Protein AF-A0A9X5U0F7-F1 (afdb_monomer)

Radius of gyration: 17.82 Å; Cα contacts (8 Å, |Δi|>4): 44; chains: 1; bounding box: 38×47×50 Å

Sequence (99 aa):
MTTHITCQDVLDALYELIDCEECDRRSGLIDAGSVPGPDARARALMIKHVATCAHCTDALDAERHVRALMRGCYETEQASDALRARVVASITSVSVSWR

Foldseek 3Di:
DPDQDDLVNCVVQLVLLVVCVVDVVSLVCCCVVVDPHDHPVSSVNSVVVCVPDPVSVVVNVVVVVVVVVVVVVCVVPDDDPVVVVVVVVPDDDDDDDDD

Mean predicted aligned error: 6.02 Å

pLDDT: mean 91.21, std 9.08, range [41.94, 98.31]

Structure (mmCIF, N/CA/C/O backbone):
data_AF-A0A9X5U0F7-F1
#
_entry.id   AF-A0A9X5U0F7-F1
#
loop_
_atom_site.group_PDB
_atom_site.id
_atom_site.type_symbol
_atom_site.label_atom_id
_atom_site.label_alt_id
_atom_site.label_comp_id
_atom_site.label_asym_id
_atom_site.label_entity_id
_atom_site.label_seq_id
_atom_site.pdbx_PDB_ins_code
_atom_site.Cartn_x
_atom_site.Cartn_y
_atom_site.Cartn_z
_atom_site.occupancy
_atom_site.B_iso_or_equiv
_atom_site.auth_seq_id
_atom_site.auth_comp_id
_atom_site.auth_asym_id
_atom_site.auth_atom_id
_atom_site.pdbx_PDB_model_num
ATOM 1 N N . MET A 1 1 ? 0.647 -2.476 28.681 1.00 41.94 1 MET A N 1
ATOM 2 C CA . MET A 1 1 ? -0.158 -1.295 28.302 1.00 41.94 1 MET A CA 1
ATOM 3 C C . MET A 1 1 ? -0.928 -1.643 27.043 1.00 41.94 1 MET A C 1
ATOM 5 O O . MET A 1 1 ? -0.302 -1.966 26.040 1.00 41.94 1 MET A O 1
ATOM 9 N N . THR A 1 2 ? -2.256 -1.670 27.108 1.00 51.50 2 THR A N 1
ATOM 10 C CA . THR A 1 2 ? -3.116 -1.912 25.944 1.00 51.50 2 THR A CA 1
ATOM 11 C C . THR A 1 2 ? -3.089 -0.650 25.089 1.00 51.50 2 THR A C 1
ATOM 13 O O . THR A 1 2 ? -3.704 0.350 25.442 1.00 51.50 2 THR A O 1
ATOM 16 N N . THR A 1 3 ? -2.287 -0.643 24.027 1.00 73.00 3 THR A N 1
ATOM 17 C CA . THR A 1 3 ? -2.264 0.470 23.072 1.00 73.00 3 THR A CA 1
ATOM 18 C C . THR A 1 3 ? -3.525 0.357 22.221 1.00 73.00 3 THR A C 1
ATOM 20 O O . THR A 1 3 ? -3.683 -0.624 21.496 1.00 73.00 3 THR A O 1
ATOM 23 N N . HIS A 1 4 ? -4.456 1.295 22.375 1.00 86.69 4 HIS A N 1
ATOM 24 C CA . HIS A 1 4 ? -5.680 1.336 21.581 1.00 86.69 4 HIS A CA 1
ATOM 25 C C . HIS A 1 4 ? -5.392 2.085 20.277 1.00 86.69 4 HIS A C 1
ATOM 27 O O . HIS A 1 4 ? -4.972 3.235 20.336 1.00 86.69 4 HIS A O 1
ATOM 33 N N . ILE A 1 5 ? -5.602 1.439 19.129 1.00 94.75 5 ILE A N 1
ATOM 34 C CA . ILE A 1 5 ? -5.460 2.072 17.810 1.00 94.75 5 ILE A CA 1
ATOM 35 C C . ILE A 1 5 ? -6.756 2.796 17.459 1.00 94.75 5 ILE A C 1
ATOM 37 O O . ILE A 1 5 ? -7.846 2.226 17.574 1.00 94.75 5 ILE A O 1
ATOM 41 N N . THR A 1 6 ? -6.634 4.050 17.050 1.00 96.31 6 THR A N 1
ATOM 42 C CA . THR A 1 6 ? -7.727 4.870 16.530 1.00 96.31 6 THR A CA 1
ATOM 43 C C . THR A 1 6 ? -7.749 4.842 15.002 1.00 96.31 6 THR A C 1
ATOM 45 O O . THR A 1 6 ? -6.765 4.473 14.363 1.00 96.31 6 THR A O 1
ATOM 48 N N . CYS A 1 7 ? -8.861 5.274 14.401 1.00 97.69 7 CYS A N 1
ATOM 49 C CA . CYS A 1 7 ? -8.915 5.462 12.951 1.00 97.69 7 CYS A CA 1
ATOM 50 C C . CYS A 1 7 ? -7.857 6.468 12.477 1.00 97.69 7 CYS A C 1
ATOM 52 O O . CYS A 1 7 ? -7.262 6.262 11.427 1.00 97.69 7 CYS A O 1
ATOM 54 N N . GLN A 1 8 ? -7.593 7.523 13.259 1.00 97.56 8 GLN A N 1
ATOM 55 C CA . GLN A 1 8 ? -6.601 8.535 12.900 1.00 97.56 8 GLN A CA 1
ATOM 56 C C . GLN A 1 8 ? -5.195 7.936 12.819 1.00 97.56 8 GLN A C 1
ATOM 58 O O . GLN A 1 8 ? -4.505 8.177 11.839 1.00 97.56 8 GLN A O 1
ATOM 63 N N . ASP A 1 9 ? -4.818 7.076 13.772 1.00 96.75 9 ASP A N 1
ATOM 64 C CA . ASP A 1 9 ? -3.515 6.397 13.741 1.00 96.75 9 ASP A CA 1
ATOM 65 C C . ASP A 1 9 ? -3.337 5.553 12.464 1.00 96.75 9 ASP A C 1
ATOM 67 O O . ASP A 1 9 ? -2.234 5.448 11.934 1.00 96.75 9 ASP A O 1
ATOM 71 N N . VAL A 1 10 ? -4.419 4.938 11.968 1.00 97.25 10 VAL A N 1
ATOM 72 C CA . VAL A 1 10 ? -4.403 4.172 10.711 1.00 97.25 10 VAL A CA 1
ATOM 73 C C . VAL A 1 10 ? -4.286 5.099 9.505 1.00 97.25 10 VAL A C 1
ATOM 75 O O . VAL A 1 10 ? -3.506 4.813 8.603 1.00 97.25 10 VAL A O 1
ATOM 78 N N . LEU A 1 11 ? -5.047 6.195 9.479 1.00 97.50 11 LEU A N 1
ATOM 79 C CA . LEU A 1 11 ? -5.017 7.160 8.377 1.00 97.50 11 LEU A CA 1
ATOM 80 C C . LEU A 1 11 ? -3.652 7.850 8.262 1.00 97.50 11 LEU A C 1
ATOM 82 O O . LEU A 1 11 ? -3.154 8.023 7.152 1.00 97.50 11 LEU A O 1
ATOM 86 N N . ASP A 1 12 ? -3.024 8.175 9.391 1.00 96.94 12 ASP A N 1
ATOM 87 C CA . ASP A 1 12 ? -1.698 8.797 9.439 1.00 96.94 12 ASP A CA 1
ATOM 88 C C . ASP A 1 12 ? -0.588 7.864 8.929 1.00 96.94 12 ASP A C 1
ATOM 90 O O . ASP A 1 12 ? 0.444 8.341 8.465 1.00 96.94 12 ASP A O 1
ATOM 94 N N . ALA A 1 13 ? -0.798 6.545 9.003 1.00 96.44 13 ALA A N 1
ATOM 95 C CA . ALA A 1 13 ? 0.161 5.518 8.589 1.00 96.44 13 ALA A CA 1
ATOM 96 C C . ALA A 1 13 ? -0.284 4.730 7.340 1.00 96.44 13 ALA A C 1
ATOM 98 O O . ALA A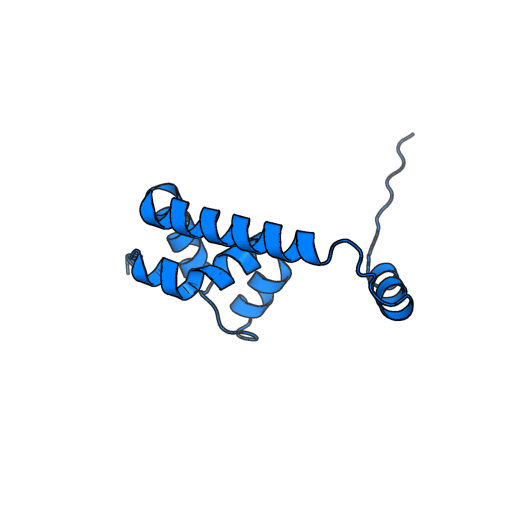 1 13 ? 0.261 3.660 7.052 1.00 96.44 13 ALA A O 1
ATOM 99 N N . LEU A 1 14 ? -1.304 5.211 6.619 1.00 96.69 14 LEU A N 1
ATOM 100 C CA . LEU A 1 14 ? -1.983 4.454 5.562 1.00 96.69 14 LEU A CA 1
ATOM 101 C C . LEU A 1 14 ? -1.018 3.993 4.463 1.00 96.69 14 LEU A C 1
ATOM 103 O O . LEU A 1 14 ? -1.063 2.844 4.021 1.00 96.69 14 LEU A O 1
ATOM 107 N N . TYR A 1 15 ? -0.124 4.884 4.040 1.00 95.62 15 TYR A N 1
ATOM 108 C CA . TYR A 1 15 ? 0.826 4.605 2.970 1.00 95.62 15 TYR A CA 1
ATOM 109 C C . TYR A 1 15 ? 1.887 3.600 3.401 1.00 95.62 15 TYR A C 1
ATOM 111 O O . TYR A 1 15 ? 2.195 2.683 2.647 1.00 95.62 15 TYR A O 1
ATOM 119 N N . GLU A 1 16 ? 2.408 3.724 4.618 1.00 95.69 16 GLU A N 1
ATOM 120 C CA . GLU A 1 16 ? 3.388 2.798 5.171 1.00 95.69 16 GLU A CA 1
ATOM 121 C C . GLU A 1 16 ? 2.793 1.404 5.362 1.00 95.69 16 GLU A C 1
ATOM 123 O O . GLU A 1 16 ? 3.493 0.417 5.137 1.00 95.69 16 GLU A O 1
ATOM 128 N N . LEU A 1 17 ? 1.514 1.304 5.743 1.00 95.50 17 LEU A N 1
ATOM 129 C CA . LEU A 1 17 ? 0.814 0.023 5.843 1.00 95.50 17 LEU A CA 1
ATOM 130 C C . LEU A 1 17 ? 0.749 -0.678 4.482 1.00 95.50 17 LEU A C 1
ATOM 132 O O . LEU A 1 17 ? 1.121 -1.847 4.394 1.00 95.50 17 LEU A O 1
ATOM 136 N N . ILE A 1 18 ? 0.370 0.038 3.421 1.00 95.62 18 ILE A N 1
ATOM 137 C CA . ILE A 1 18 ? 0.336 -0.526 2.063 1.00 95.62 18 ILE A CA 1
ATOM 138 C C . ILE A 1 18 ? 1.747 -0.852 1.567 1.00 95.62 18 ILE A C 1
ATOM 140 O O . ILE A 1 18 ? 1.966 -1.927 1.016 1.00 95.62 18 ILE A O 1
ATOM 144 N N . ASP A 1 19 ? 2.735 0.016 1.803 1.00 93.88 19 ASP A N 1
ATOM 145 C CA . ASP A 1 19 ? 4.122 -0.257 1.409 1.00 93.88 19 ASP A CA 1
ATOM 146 C C . ASP A 1 19 ? 4.672 -1.526 2.089 1.00 93.88 19 ASP A C 1
ATOM 148 O O . ASP A 1 19 ? 5.471 -2.254 1.497 1.00 93.88 19 ASP A O 1
ATOM 152 N N . CYS A 1 20 ? 4.269 -1.787 3.337 1.00 93.31 20 CYS A N 1
ATOM 153 C CA . CYS A 1 20 ? 4.650 -2.994 4.070 1.00 93.31 20 CYS A CA 1
ATOM 154 C C . CYS A 1 20 ? 3.980 -4.260 3.522 1.00 93.31 20 CYS A C 1
ATOM 156 O O . CYS A 1 20 ? 4.595 -5.320 3.599 1.00 93.31 20 CYS A O 1
ATOM 158 N N . GLU A 1 21 ? 2.760 -4.164 2.981 1.00 90.12 21 GLU A N 1
ATOM 159 C CA . GLU A 1 21 ? 2.070 -5.272 2.301 1.00 90.12 21 GLU A CA 1
ATOM 160 C C . GLU A 1 21 ? 2.660 -5.556 0.912 1.00 90.12 21 GLU A C 1
ATOM 162 O O . GLU A 1 21 ? 2.765 -6.711 0.505 1.00 90.12 21 GLU A O 1
ATOM 167 N N . GLU A 1 22 ? 3.053 -4.511 0.176 1.00 88.31 22 GLU A N 1
ATOM 168 C CA . GLU A 1 22 ? 3.598 -4.637 -1.181 1.00 88.31 22 GLU A CA 1
ATOM 169 C C . GLU A 1 22 ? 5.096 -5.014 -1.191 1.00 88.31 22 GLU A C 1
ATOM 171 O O . GLU A 1 22 ? 5.606 -5.500 -2.204 1.00 88.31 22 GLU A O 1
ATOM 176 N N . CYS A 1 23 ? 5.829 -4.794 -0.089 1.00 88.94 23 CYS A N 1
ATOM 177 C CA . CYS A 1 23 ? 7.271 -5.027 -0.015 1.00 88.94 23 CYS A CA 1
ATOM 178 C C . CYS A 1 23 ? 7.746 -5.431 1.392 1.00 88.94 23 CYS A C 1
ATOM 180 O O . CYS A 1 23 ? 7.997 -4.581 2.248 1.00 88.94 23 CYS A O 1
ATOM 182 N N . ASP A 1 24 ? 8.032 -6.723 1.595 1.00 83.88 24 ASP A N 1
ATOM 183 C CA . ASP A 1 24 ? 8.569 -7.257 2.863 1.00 83.88 24 ASP A CA 1
ATOM 184 C C . ASP A 1 24 ? 9.826 -6.514 3.351 1.00 83.88 24 ASP A C 1
ATOM 186 O O . ASP A 1 24 ? 10.042 -6.312 4.550 1.00 83.88 24 ASP A O 1
ATOM 190 N N . ARG A 1 25 ? 10.662 -6.042 2.414 1.00 88.19 25 ARG A N 1
ATOM 191 C CA . ARG A 1 25 ? 11.870 -5.274 2.741 1.00 88.19 25 ARG A CA 1
ATOM 192 C C . ARG A 1 25 ? 11.542 -3.938 3.410 1.00 88.19 25 ARG A C 1
ATOM 194 O O . ARG A 1 25 ? 12.341 -3.471 4.220 1.00 88.19 25 ARG A O 1
ATOM 201 N N . ARG A 1 26 ? 10.396 -3.322 3.099 1.00 91.62 26 ARG A N 1
ATOM 202 C CA . ARG A 1 26 ? 9.954 -2.067 3.724 1.00 91.62 26 ARG A CA 1
ATOM 203 C C . ARG A 1 26 ? 9.735 -2.254 5.220 1.00 91.62 26 ARG A C 1
ATOM 205 O O . ARG A 1 26 ? 10.287 -1.473 5.992 1.00 91.62 26 ARG A O 1
ATOM 212 N N . SER A 1 27 ? 9.031 -3.318 5.612 1.00 91.19 27 SER A N 1
ATOM 213 C CA . SER A 1 27 ? 8.816 -3.675 7.021 1.00 91.19 27 SER A CA 1
ATOM 214 C C . SER A 1 27 ? 10.146 -3.783 7.771 1.00 91.19 27 SER A C 1
ATOM 216 O O . SER A 1 27 ? 10.325 -3.153 8.810 1.00 91.19 27 SER A O 1
ATOM 218 N N . GLY A 1 28 ? 11.126 -4.487 7.189 1.00 91.56 28 GLY A N 1
ATOM 219 C CA . GLY A 1 28 ? 12.456 -4.630 7.787 1.00 91.56 28 GLY A CA 1
ATOM 220 C C . GLY A 1 28 ? 13.225 -3.310 7.933 1.00 91.56 28 GLY A C 1
ATOM 221 O O . GLY A 1 28 ? 13.919 -3.114 8.927 1.00 91.56 28 GLY A O 1
ATOM 222 N N . LEU A 1 29 ? 13.095 -2.383 6.978 1.00 93.06 29 LEU A N 1
ATOM 223 C CA . LEU A 1 29 ? 13.729 -1.061 7.066 1.00 93.06 29 LEU A CA 1
ATOM 224 C C . LEU A 1 29 ? 13.101 -0.188 8.160 1.00 93.06 29 LEU A C 1
ATOM 226 O O . LEU A 1 29 ? 13.831 0.540 8.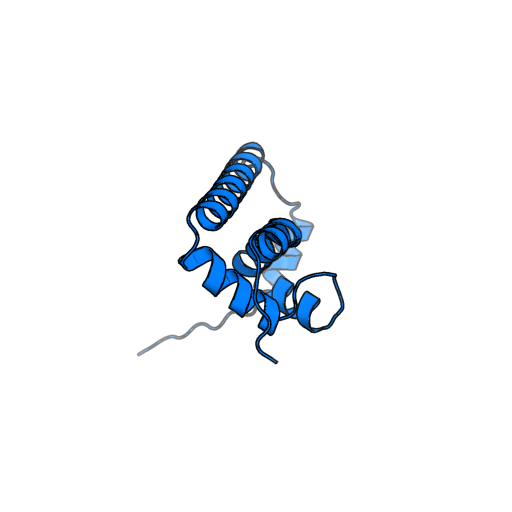834 1.00 93.06 29 LEU A O 1
ATOM 230 N N . ILE A 1 30 ? 11.779 -0.260 8.341 1.00 92.62 30 ILE A N 1
ATOM 231 C CA . ILE A 1 30 ? 11.070 0.453 9.414 1.00 92.62 30 ILE A CA 1
ATOM 232 C C . ILE A 1 30 ? 11.472 -0.120 10.773 1.00 92.62 30 ILE A C 1
ATOM 234 O O . ILE A 1 30 ? 11.851 0.626 11.672 1.00 92.62 30 ILE A O 1
ATOM 238 N N . ASP A 1 31 ? 11.463 -1.447 10.907 1.00 92.81 31 ASP A N 1
ATOM 239 C CA . ASP A 1 31 ? 11.790 -2.122 12.167 1.00 92.81 31 ASP A CA 1
ATOM 240 C C . ASP A 1 31 ? 13.259 -1.908 12.577 1.00 92.81 31 ASP A C 1
ATOM 242 O O . ASP A 1 31 ? 13.575 -1.859 13.765 1.00 92.81 31 ASP A O 1
ATOM 246 N N . ALA A 1 32 ? 14.155 -1.710 11.605 1.00 93.75 32 ALA A N 1
ATOM 247 C CA . ALA A 1 32 ? 15.543 -1.309 11.835 1.00 93.75 32 ALA A CA 1
ATOM 248 C C . ALA A 1 32 ? 15.726 0.204 12.091 1.00 93.75 32 ALA A C 1
ATOM 250 O O . ALA A 1 32 ? 16.861 0.661 12.233 1.00 93.75 32 ALA A O 1
ATOM 251 N N . GLY A 1 33 ? 14.652 1.002 12.088 1.00 92.69 33 GLY A N 1
ATOM 252 C CA . GLY A 1 33 ? 14.699 2.460 12.248 1.00 92.69 33 GLY A CA 1
ATOM 253 C C . GLY A 1 33 ? 15.372 3.203 11.089 1.00 92.69 33 GLY A C 1
ATOM 254 O O . GLY A 1 33 ? 15.746 4.364 11.230 1.00 92.69 33 GLY A O 1
ATOM 255 N N . SER A 1 34 ? 15.563 2.538 9.946 1.00 94.44 34 SER A N 1
ATOM 256 C CA . SER A 1 34 ? 16.236 3.110 8.772 1.00 94.44 34 SER A CA 1
ATOM 257 C C . SER A 1 34 ? 15.327 4.035 7.961 1.00 94.44 34 SER A C 1
ATOM 259 O O . SER A 1 34 ? 15.815 4.893 7.230 1.00 94.44 34 SER A O 1
ATOM 261 N N . VAL A 1 35 ? 14.010 3.855 8.069 1.00 93.00 35 VAL A N 1
ATOM 262 C CA . VAL A 1 35 ? 12.985 4.721 7.472 1.00 93.00 35 VAL A CA 1
ATOM 263 C C . VAL A 1 35 ? 11.845 4.915 8.481 1.00 93.00 35 VAL A C 1
ATOM 265 O O . VAL A 1 35 ? 11.635 4.032 9.314 1.00 93.00 35 VAL A O 1
ATOM 268 N N . PRO A 1 36 ? 11.118 6.047 8.445 1.00 92.19 36 PRO A N 1
ATOM 269 C CA . PRO A 1 36 ? 9.979 6.260 9.330 1.00 92.19 36 PRO A CA 1
ATOM 270 C C . PRO A 1 36 ? 8.838 5.287 9.013 1.00 92.19 36 PRO A C 1
ATOM 272 O O . PRO A 1 36 ? 8.653 4.883 7.864 1.00 92.19 36 PRO A O 1
ATOM 275 N N . GLY A 1 37 ? 8.068 4.940 10.040 1.00 92.69 37 GLY A N 1
ATOM 276 C CA . GLY A 1 37 ? 6.854 4.145 9.915 1.00 92.69 37 GLY A CA 1
ATOM 277 C C . GLY A 1 37 ? 6.435 3.508 11.241 1.00 92.69 37 GLY A C 1
ATOM 278 O O . GLY A 1 37 ? 7.198 3.537 12.212 1.00 92.69 37 GLY A O 1
ATOM 279 N N . PRO A 1 38 ? 5.222 2.937 11.303 1.00 94.56 38 PRO A N 1
ATOM 280 C CA . PRO A 1 38 ? 4.768 2.187 12.467 1.00 94.56 38 PRO A CA 1
ATOM 281 C C . PRO A 1 38 ? 5.646 0.951 12.686 1.00 94.56 38 PRO A C 1
ATOM 283 O O . PRO A 1 38 ? 5.891 0.186 11.751 1.00 94.56 38 PRO A O 1
ATOM 286 N N . ASP A 1 39 ? 6.083 0.723 13.926 1.00 93.50 39 ASP A N 1
ATOM 287 C CA . ASP A 1 39 ? 6.803 -0.498 14.299 1.00 93.50 39 ASP A CA 1
ATOM 288 C C . ASP A 1 39 ? 5.939 -1.761 14.103 1.00 93.50 39 ASP A C 1
ATOM 290 O O . ASP A 1 39 ? 4.716 -1.689 13.942 1.00 93.50 39 ASP A O 1
ATOM 294 N N . ALA A 1 40 ? 6.563 -2.941 14.128 1.00 92.88 40 ALA A N 1
ATOM 295 C CA . ALA A 1 40 ? 5.871 -4.213 13.908 1.00 92.88 40 ALA A CA 1
ATOM 296 C C . ALA A 1 40 ? 4.633 -4.422 14.798 1.00 92.88 40 ALA A C 1
ATOM 298 O O . ALA A 1 40 ? 3.624 -4.975 14.349 1.00 92.88 40 ALA A O 1
ATOM 299 N N . ARG A 1 41 ? 4.675 -3.966 16.057 1.00 93.81 41 ARG A N 1
ATOM 300 C CA . ARG A 1 41 ? 3.551 -4.113 16.989 1.00 93.81 41 ARG A CA 1
ATOM 301 C C . ARG A 1 41 ? 2.415 -3.165 16.617 1.00 93.81 41 ARG A C 1
ATOM 303 O O . ARG A 1 41 ? 1.259 -3.588 16.612 1.00 93.81 41 ARG A O 1
ATOM 310 N N . ALA A 1 42 ? 2.729 -1.909 16.313 1.00 94.44 42 ALA A N 1
ATOM 311 C CA . ALA A 1 42 ? 1.762 -0.919 15.861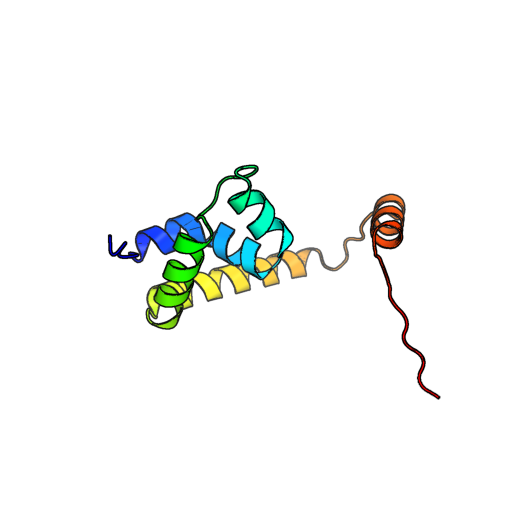 1.00 94.44 42 ALA A CA 1
ATOM 312 C C . ALA A 1 42 ? 1.096 -1.363 14.551 1.00 94.44 42 ALA A C 1
ATOM 314 O O . ALA A 1 42 ? -0.133 -1.394 14.493 1.00 94.44 42 ALA A O 1
ATOM 315 N N . ARG A 1 43 ? 1.875 -1.832 13.562 1.00 95.38 43 ARG A N 1
ATOM 316 C CA . ARG A 1 43 ? 1.345 -2.383 12.300 1.00 95.38 43 ARG A CA 1
ATOM 317 C C . ARG A 1 43 ? 0.355 -3.515 12.537 1.00 95.38 43 ARG A C 1
ATOM 319 O O . ARG A 1 43 ? -0.748 -3.483 12.003 1.00 95.38 43 ARG A O 1
ATOM 326 N N . ALA A 1 44 ? 0.701 -4.487 13.382 1.00 94.69 44 ALA A N 1
ATOM 327 C CA . ALA A 1 44 ? -0.188 -5.610 13.678 1.00 94.69 44 ALA A CA 1
ATOM 328 C C . ALA A 1 44 ? -1.519 -5.160 14.312 1.00 94.69 44 ALA A C 1
ATOM 330 O O . ALA A 1 44 ? -2.583 -5.687 13.980 1.00 94.69 44 ALA A O 1
ATOM 331 N N . LEU A 1 45 ? -1.480 -4.170 15.210 1.00 96.12 45 LEU A N 1
ATOM 332 C CA . LEU A 1 45 ? -2.690 -3.615 15.818 1.00 96.12 45 LEU A CA 1
ATOM 333 C C . LEU A 1 45 ? -3.522 -2.798 14.817 1.00 96.12 45 LEU A C 1
ATOM 335 O O . LEU A 1 45 ? -4.748 -2.888 14.846 1.00 96.12 45 LEU A O 1
ATOM 339 N N . MET A 1 46 ? -2.877 -2.047 13.923 1.00 96.75 46 MET A N 1
ATOM 340 C CA . MET A 1 46 ? -3.537 -1.297 12.850 1.00 96.75 46 MET A CA 1
ATOM 341 C C . MET A 1 46 ? -4.233 -2.229 11.856 1.00 96.75 46 MET A C 1
ATOM 343 O O . MET A 1 46 ? -5.409 -2.032 11.574 1.00 96.75 46 MET A O 1
ATOM 347 N N . ILE A 1 47 ? -3.572 -3.303 11.414 1.00 95.00 47 ILE A N 1
ATOM 348 C CA . ILE A 1 47 ? -4.176 -4.325 10.539 1.00 95.00 47 ILE A CA 1
ATOM 349 C C . ILE A 1 47 ? -5.406 -4.949 11.210 1.00 95.00 47 ILE A C 1
ATOM 351 O O . ILE A 1 47 ? -6.459 -5.101 10.590 1.00 95.00 47 ILE A O 1
ATOM 355 N N . LYS A 1 48 ? -5.307 -5.257 12.510 1.00 96.19 48 LYS A N 1
ATOM 356 C CA . LYS A 1 48 ? -6.448 -5.761 13.282 1.00 96.19 48 LYS A CA 1
ATOM 357 C C . LYS A 1 48 ? -7.599 -4.749 13.338 1.00 96.19 48 LYS A C 1
ATOM 359 O O . LYS A 1 48 ? -8.756 -5.154 13.262 1.00 96.19 48 LYS A O 1
ATOM 364 N N . HIS A 1 49 ? -7.295 -3.459 13.485 1.00 96.69 49 HIS A N 1
ATOM 365 C CA . HIS A 1 49 ? -8.300 -2.397 13.467 1.00 96.69 49 HIS A CA 1
ATOM 366 C C . HIS A 1 49 ? -8.997 -2.324 12.103 1.00 96.69 49 HIS A C 1
ATOM 368 O O . HIS A 1 49 ? -10.224 -2.421 12.056 1.00 96.69 49 HIS A O 1
ATOM 374 N N . VAL A 1 50 ? -8.226 -2.234 11.011 1.00 97.00 50 VAL A N 1
ATOM 375 C CA . VAL A 1 50 ? -8.732 -2.200 9.628 1.00 97.00 50 VAL A CA 1
ATOM 376 C C . VAL A 1 50 ? -9.721 -3.336 9.393 1.00 97.00 50 VAL A C 1
ATOM 378 O O . VAL A 1 50 ? -10.846 -3.068 8.995 1.00 97.00 50 VAL A O 1
ATOM 381 N N . ALA A 1 51 ? -9.369 -4.572 9.762 1.00 96.31 51 ALA A N 1
ATOM 382 C CA . ALA A 1 51 ? -10.208 -5.755 9.550 1.00 96.31 51 ALA A CA 1
ATOM 383 C C . ALA A 1 51 ? -11.603 -5.703 10.212 1.00 96.31 51 ALA A C 1
ATOM 385 O O . ALA A 1 51 ? -12.454 -6.540 9.921 1.00 96.31 51 ALA A O 1
ATOM 386 N N . THR A 1 52 ? -11.841 -4.760 11.129 1.00 96.50 52 THR A N 1
ATOM 387 C CA . THR A 1 52 ? -13.115 -4.614 11.855 1.00 96.50 52 THR A CA 1
ATOM 388 C C . THR A 1 52 ? -13.771 -3.244 11.675 1.00 96.50 52 THR A C 1
ATOM 390 O O . THR A 1 52 ? -14.907 -3.050 12.104 1.00 96.50 52 THR A O 1
ATOM 393 N N . CYS A 1 53 ? -13.084 -2.295 11.036 1.00 97.88 53 CYS A N 1
ATOM 394 C CA . CYS A 1 53 ? -13.539 -0.924 10.848 1.00 97.88 53 CYS A CA 1
ATOM 395 C C . CYS A 1 53 ? -13.793 -0.662 9.360 1.00 97.88 53 CYS A C 1
ATOM 397 O O . CYS A 1 53 ? -12.849 -0.567 8.575 1.00 97.88 53 CYS A O 1
ATOM 399 N N . ALA A 1 54 ? -15.067 -0.504 8.981 1.00 98.06 54 ALA A N 1
ATOM 400 C CA . ALA A 1 54 ? -15.461 -0.252 7.592 1.00 98.06 54 ALA A CA 1
ATOM 401 C C . ALA A 1 54 ? -14.782 1.002 7.019 1.00 98.06 54 ALA A C 1
ATOM 403 O O . ALA A 1 54 ? -14.204 0.948 5.945 1.00 98.06 54 ALA A O 1
ATO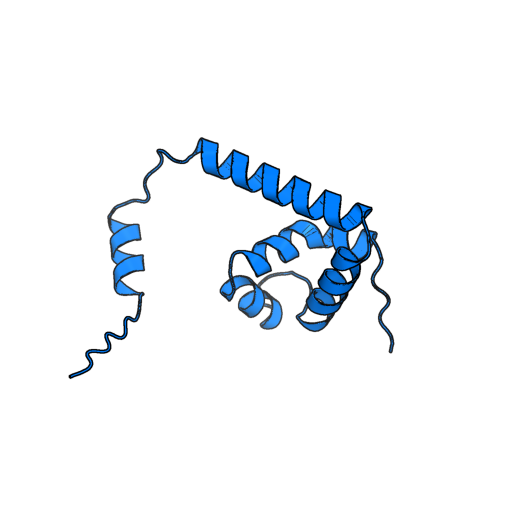M 404 N N . HIS A 1 55 ? -14.734 2.092 7.791 1.00 97.94 55 HIS A N 1
ATOM 405 C CA . HIS A 1 55 ? -14.089 3.335 7.363 1.00 97.94 55 HIS A CA 1
ATOM 406 C C . HIS A 1 55 ? -12.604 3.152 7.005 1.00 97.94 55 HIS A C 1
ATOM 408 O O . HIS A 1 55 ? -12.144 3.656 5.984 1.00 97.94 55 HIS A O 1
ATOM 414 N N . CYS A 1 56 ? -11.852 2.421 7.830 1.00 98.19 56 CYS A N 1
ATOM 415 C CA . CYS A 1 56 ? -10.435 2.173 7.575 1.00 98.19 56 CYS A CA 1
ATOM 416 C C . CYS A 1 56 ? -10.211 1.130 6.473 1.00 98.19 56 CYS A C 1
ATOM 418 O O . CYS A 1 56 ? -9.216 1.227 5.761 1.00 98.19 56 CYS A O 1
ATOM 420 N N . THR A 1 57 ? -11.122 0.164 6.316 1.00 98.12 57 THR A N 1
ATOM 421 C CA . THR A 1 57 ? -11.108 -0.769 5.176 1.00 98.12 57 THR A CA 1
ATOM 422 C C . THR A 1 57 ? -11.286 -0.002 3.868 1.00 98.12 57 THR A C 1
ATOM 424 O O . THR A 1 57 ? -10.440 -0.107 2.986 1.00 98.12 57 THR A O 1
ATOM 427 N N . ASP A 1 58 ? -12.311 0.850 3.792 1.00 98.31 58 ASP A N 1
ATOM 428 C CA . ASP A 1 58 ? -12.609 1.656 2.608 1.00 98.31 58 ASP A CA 1
ATOM 429 C C . ASP A 1 58 ? -11.443 2.588 2.248 1.00 98.31 58 ASP A C 1
ATOM 431 O O . ASP A 1 58 ? -11.095 2.722 1.077 1.00 98.31 58 ASP A O 1
ATOM 435 N N . ALA A 1 59 ? -10.803 3.213 3.244 1.00 98.12 59 ALA A N 1
ATOM 436 C CA . ALA A 1 59 ? -9.643 4.077 3.020 1.00 98.12 59 ALA A CA 1
ATOM 437 C C . ALA A 1 59 ? -8.442 3.307 2.442 1.00 98.12 59 ALA A C 1
ATOM 439 O O . ALA A 1 59 ? -7.793 3.780 1.507 1.00 98.12 59 ALA A O 1
ATOM 440 N N . LEU A 1 60 ? -8.160 2.114 2.976 1.00 97.06 60 LEU A N 1
ATOM 441 C CA . LEU A 1 60 ? -7.066 1.264 2.509 1.00 97.06 60 LEU A CA 1
ATOM 442 C C . LEU A 1 60 ? -7.321 0.761 1.083 1.00 97.06 60 LEU A C 1
ATOM 444 O O . LEU A 1 60 ? -6.426 0.801 0.241 1.00 97.06 60 LEU A O 1
ATOM 448 N N . ASP A 1 61 ? -8.551 0.343 0.791 1.00 97.25 61 ASP A N 1
ATOM 449 C CA . ASP A 1 61 ? -8.939 -0.133 -0.536 1.00 97.25 61 ASP A CA 1
ATOM 450 C C . ASP A 1 61 ? -8.955 0.991 -1.576 1.00 97.25 61 ASP A C 1
ATOM 452 O O . ASP A 1 61 ? -8.485 0.790 -2.699 1.00 97.25 61 ASP A O 1
ATOM 456 N N . ALA A 1 62 ? -9.415 2.189 -1.205 1.00 97.81 62 ALA A N 1
ATOM 457 C CA . ALA A 1 62 ? -9.352 3.362 -2.071 1.00 97.81 62 ALA A CA 1
ATOM 458 C C . ALA A 1 62 ? -7.904 3.692 -2.461 1.00 97.81 62 ALA A C 1
ATOM 460 O O . ALA A 1 62 ? -7.609 3.869 -3.644 1.00 97.81 62 ALA A O 1
ATOM 461 N N . GLU A 1 63 ? -6.985 3.710 -1.496 1.00 97.25 63 GLU A N 1
ATOM 462 C CA . GLU A 1 63 ? -5.575 3.990 -1.767 1.00 97.25 63 GLU A CA 1
ATOM 463 C C . GLU A 1 63 ? -4.924 2.893 -2.624 1.00 97.25 63 GLU A C 1
ATOM 465 O O . GLU A 1 63 ? -4.236 3.189 -3.605 1.00 97.25 63 GLU A O 1
ATOM 470 N N . ARG A 1 64 ? -5.196 1.613 -2.334 1.00 95.75 64 ARG A N 1
ATOM 471 C CA . ARG A 1 64 ?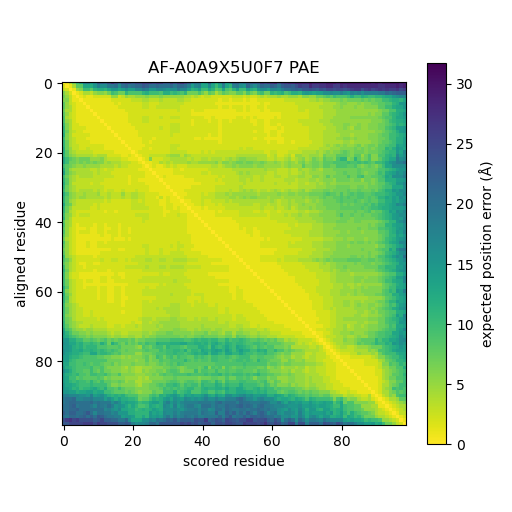 -4.751 0.493 -3.183 1.00 95.75 64 ARG A CA 1
ATOM 472 C C . ARG A 1 64 ? -5.241 0.651 -4.621 1.00 95.75 64 ARG A C 1
ATOM 474 O O . ARG A 1 64 ? -4.480 0.414 -5.562 1.00 95.75 64 ARG A O 1
ATOM 481 N N . HIS A 1 65 ? -6.493 1.066 -4.800 1.00 96.81 65 HIS A N 1
ATOM 482 C CA . HIS A 1 65 ? -7.074 1.282 -6.119 1.00 96.81 65 HIS A CA 1
ATOM 483 C C . HIS A 1 65 ? -6.385 2.430 -6.864 1.00 96.81 65 HIS A C 1
ATOM 485 O O . HIS A 1 65 ? -6.005 2.267 -8.024 1.00 96.81 65 HIS A O 1
ATOM 491 N N . VAL A 1 66 ? -6.147 3.562 -6.194 1.00 96.06 66 VAL A N 1
ATOM 492 C CA . VAL A 1 66 ? -5.415 4.699 -6.772 1.00 96.06 66 VAL A CA 1
ATOM 493 C C . VAL A 1 66 ? -4.001 4.287 -7.181 1.00 96.06 66 VAL A C 1
ATOM 495 O O . VAL A 1 66 ? -3.584 4.570 -8.303 1.00 96.06 66 VAL A O 1
ATOM 498 N N . ARG A 1 67 ? -3.274 3.554 -6.332 1.00 94.94 67 ARG A N 1
ATOM 499 C CA . ARG A 1 67 ? -1.933 3.044 -6.661 1.00 94.94 67 ARG A CA 1
ATOM 500 C C . ARG A 1 67 ? -1.945 2.102 -7.858 1.00 94.94 67 ARG A C 1
ATOM 502 O O . ARG A 1 67 ? -1.074 2.204 -8.720 1.00 94.94 67 ARG A O 1
ATOM 509 N N . ALA A 1 68 ? -2.925 1.203 -7.935 1.00 93.88 68 ALA A N 1
ATOM 510 C CA . ALA A 1 68 ? -3.083 0.309 -9.076 1.00 93.88 68 ALA A CA 1
ATOM 511 C C . ALA A 1 68 ? -3.335 1.090 -10.377 1.00 93.88 68 ALA A C 1
ATOM 513 O O . ALA A 1 68 ? -2.656 0.834 -11.370 1.00 93.88 68 ALA A O 1
ATOM 514 N N . LEU A 1 69 ? -4.228 2.085 -10.353 1.00 95.81 69 LEU A N 1
ATOM 515 C CA . LEU A 1 69 ? -4.480 2.971 -11.495 1.00 95.81 69 LEU A CA 1
ATOM 516 C C . LEU A 1 69 ? -3.218 3.730 -11.914 1.00 95.81 69 LEU A C 1
ATOM 518 O O . LEU A 1 69 ? -2.867 3.742 -13.091 1.00 95.81 69 LEU A O 1
ATOM 522 N N . MET A 1 70 ? -2.504 4.317 -10.949 1.00 93.81 70 MET A N 1
ATOM 523 C CA . MET A 1 70 ? -1.270 5.055 -11.213 1.00 93.81 70 MET A CA 1
ATOM 524 C C . MET A 1 70 ? -0.192 4.163 -11.827 1.00 93.81 7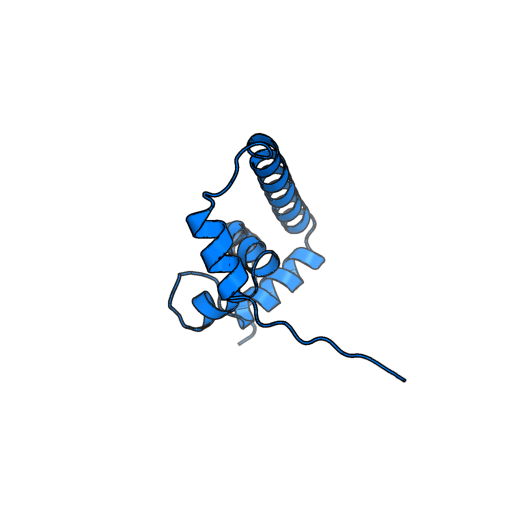0 MET A C 1
ATOM 526 O O . MET A 1 70 ? 0.465 4.589 -12.769 1.00 93.81 70 MET A O 1
ATOM 530 N N . ARG A 1 71 ? -0.030 2.919 -11.356 1.00 91.62 71 ARG A N 1
ATOM 531 C CA . ARG A 1 71 ? 0.880 1.944 -11.982 1.00 91.62 71 ARG A CA 1
ATOM 532 C C . ARG A 1 71 ? 0.465 1.621 -13.419 1.00 91.62 71 ARG A C 1
ATOM 534 O O . ARG A 1 71 ? 1.332 1.586 -14.288 1.00 91.62 71 ARG A O 1
ATOM 541 N N . GLY A 1 72 ? -0.838 1.469 -13.665 1.00 93.38 7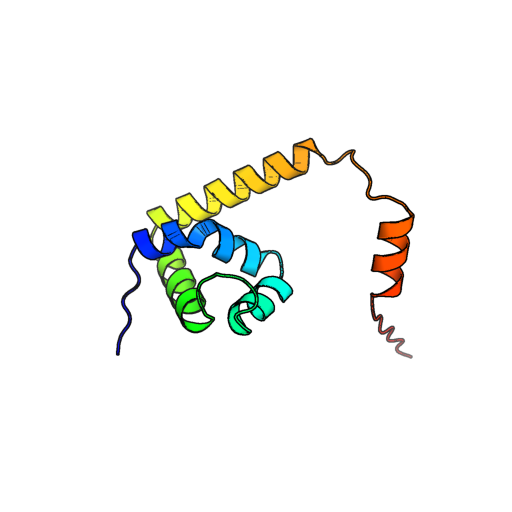2 GLY A N 1
ATOM 542 C CA . GLY A 1 72 ? -1.420 1.270 -14.996 1.00 93.38 72 GLY A CA 1
ATOM 543 C C . GLY A 1 72 ? -1.005 2.346 -16.005 1.00 93.38 72 GLY A C 1
ATOM 544 O O . GLY A 1 72 ? -0.640 2.044 -17.139 1.00 93.38 72 GLY A O 1
ATOM 545 N N . CYS A 1 73 ? -0.967 3.610 -15.572 1.00 93.38 73 CYS A N 1
ATOM 546 C CA . CYS A 1 73 ? -0.556 4.743 -16.409 1.00 93.38 73 CYS A CA 1
ATOM 547 C C . CYS A 1 73 ? 0.895 4.661 -16.922 1.00 93.38 73 CYS A C 1
ATOM 549 O O . CYS A 1 73 ? 1.230 5.362 -17.874 1.00 93.38 73 CYS A O 1
ATOM 551 N N . TYR A 1 74 ? 1.746 3.831 -16.310 1.00 90.44 74 TYR A N 1
ATOM 552 C CA . TYR A 1 74 ? 3.157 3.667 -16.672 1.00 90.44 74 TYR A CA 1
ATOM 553 C C . TYR A 1 74 ? 3.493 2.243 -17.140 1.00 90.44 74 TYR A C 1
ATOM 555 O O . TYR A 1 74 ? 4.665 1.889 -17.210 1.00 90.44 74 TYR A O 1
ATOM 563 N N . GLU A 1 75 ? 2.501 1.415 -17.487 1.00 87.06 75 GLU A N 1
ATOM 564 C CA . GLU A 1 75 ? 2.728 0.016 -17.898 1.00 87.06 75 GLU A CA 1
ATOM 565 C C . GLU A 1 75 ? 3.660 -0.136 -19.108 1.00 87.06 75 GLU A C 1
ATOM 567 O O . GLU A 1 75 ? 4.339 -1.154 -19.251 1.00 87.06 75 GLU A O 1
ATOM 572 N N . THR A 1 76 ? 3.710 0.869 -19.984 1.00 88.62 76 THR A N 1
ATOM 573 C CA . THR A 1 76 ? 4.571 0.860 -21.173 1.00 88.62 76 THR A CA 1
ATOM 574 C C . THR A 1 76 ? 6.011 1.278 -20.886 1.00 88.62 76 THR A C 1
ATOM 576 O O . THR A 1 76 ? 6.881 1.073 -21.735 1.00 88.62 76 THR A O 1
ATOM 579 N N . GLU A 1 77 ? 6.279 1.865 -19.718 1.00 88.44 77 GLU A N 1
ATOM 580 C CA . GLU A 1 77 ? 7.619 2.285 -19.323 1.00 88.44 77 GLU A CA 1
ATOM 581 C C . GLU A 1 77 ? 8.481 1.065 -18.997 1.00 88.44 77 GLU A C 1
ATOM 583 O O . GLU A 1 77 ? 8.092 0.168 -18.247 1.00 88.44 77 GLU A O 1
ATOM 588 N N . GLN A 1 78 ? 9.694 1.030 -19.545 1.00 86.06 78 GLN A N 1
ATOM 589 C CA . GLN A 1 78 ? 10.644 -0.040 -19.264 1.00 86.06 78 GLN A CA 1
ATOM 590 C C . GLN A 1 78 ? 11.804 0.479 -18.425 1.00 86.06 78 GLN A C 1
ATOM 592 O O . GLN A 1 78 ? 12.448 1.477 -18.746 1.00 86.06 78 GLN A O 1
ATOM 597 N N . ALA A 1 79 ? 12.118 -0.260 -17.360 1.00 87.62 79 ALA A N 1
ATOM 598 C CA . ALA A 1 79 ? 13.372 -0.088 -16.645 1.00 87.62 79 ALA A CA 1
ATOM 599 C C . ALA A 1 79 ? 14.556 -0.281 -17.604 1.00 87.62 79 ALA A C 1
ATOM 601 O O . ALA A 1 79 ? 14.526 -1.163 -18.464 1.00 87.62 79 ALA A O 1
ATOM 602 N N . SER A 1 80 ? 15.623 0.498 -17.416 1.00 93.75 80 SER A N 1
ATOM 603 C CA . SER A 1 80 ? 16.827 0.372 -18.239 1.00 93.75 80 SER A CA 1
ATOM 604 C C . SER A 1 80 ? 17.425 -1.036 -18.160 1.00 93.75 80 SER A C 1
ATOM 606 O O . SER A 1 80 ? 17.394 -1.683 -17.107 1.00 93.75 80 SER A O 1
ATOM 608 N N . ASP A 1 81 ? 18.039 -1.493 -19.252 1.00 94.94 81 ASP A N 1
ATOM 609 C CA . ASP A 1 81 ? 18.659 -2.824 -19.315 1.00 94.94 81 ASP A CA 1
ATOM 610 C C . ASP A 1 81 ? 19.700 -3.031 -18.212 1.00 94.94 81 ASP A C 1
ATOM 612 O O . ASP A 1 81 ? 19.777 -4.100 -17.608 1.00 94.94 81 ASP A O 1
ATOM 616 N N . ALA A 1 82 ? 20.449 -1.978 -17.874 1.00 95.69 82 ALA A N 1
ATOM 617 C CA . ALA A 1 82 ? 21.414 -2.002 -16.783 1.00 95.69 82 ALA A CA 1
ATOM 618 C C . ALA A 1 82 ? 20.754 -2.278 -15.419 1.00 95.69 82 ALA A C 1
ATOM 620 O O . ALA A 1 82 ? 21.298 -3.029 -14.6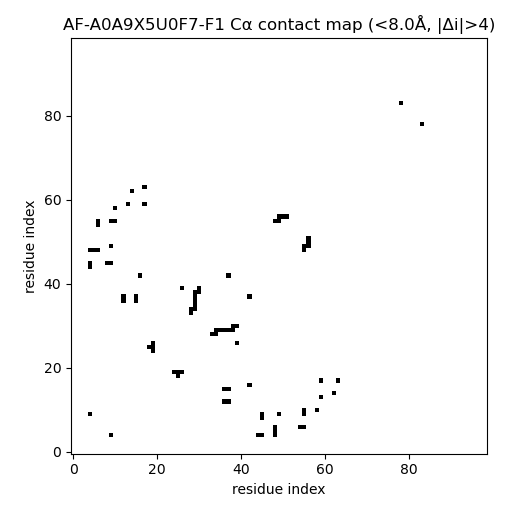06 1.00 95.69 82 ALA A O 1
ATOM 621 N N . LEU A 1 83 ? 19.580 -1.696 -15.151 1.00 93.38 83 LEU A N 1
ATOM 622 C CA . LEU A 1 83 ? 18.841 -1.959 -13.917 1.00 93.38 83 LEU A CA 1
ATOM 623 C C . LEU A 1 83 ? 18.269 -3.379 -13.911 1.00 93.38 83 LEU A C 1
ATOM 625 O O . LEU A 1 83 ? 18.413 -4.081 -12.910 1.00 93.38 83 LEU A O 1
ATOM 629 N N . ARG A 1 84 ? 17.688 -3.829 -15.030 1.00 90.69 84 ARG A N 1
ATOM 630 C CA . ARG A 1 84 ? 17.160 -5.197 -15.163 1.00 90.69 84 ARG A CA 1
ATOM 631 C C . ARG A 1 84 ? 18.259 -6.233 -14.926 1.00 90.69 84 ARG A C 1
ATOM 633 O O . ARG A 1 84 ? 18.071 -7.137 -14.117 1.00 90.69 84 ARG A O 1
ATOM 640 N N . ALA A 1 85 ? 19.427 -6.051 -15.542 1.00 92.88 85 ALA A N 1
ATOM 641 C CA . ALA A 1 85 ? 20.583 -6.925 -15.359 1.00 92.88 85 ALA A CA 1
ATOM 642 C C . ALA A 1 85 ? 21.037 -6.992 -13.891 1.00 92.88 85 ALA A C 1
ATOM 644 O O . ALA A 1 85 ? 21.275 -8.079 -13.366 1.00 92.88 85 ALA A O 1
ATOM 645 N N . ARG A 1 86 ? 21.098 -5.845 -13.198 1.00 93.69 86 ARG A N 1
ATOM 646 C CA . ARG A 1 86 ? 21.450 -5.788 -11.769 1.00 93.69 86 ARG A CA 1
ATOM 647 C C . ARG A 1 86 ? 20.453 -6.533 -10.885 1.00 93.69 86 ARG A C 1
ATOM 649 O O . ARG A 1 86 ? 20.875 -7.246 -9.980 1.00 93.69 86 ARG A O 1
ATOM 656 N N . VAL A 1 87 ? 19.154 -6.363 -11.130 1.00 90.38 87 VAL A N 1
ATOM 657 C CA . VAL A 1 87 ? 18.110 -7.053 -10.359 1.00 90.38 87 VAL A CA 1
ATOM 658 C C . VAL A 1 87 ? 18.205 -8.557 -10.585 1.00 90.38 87 VAL A C 1
ATOM 660 O O . VAL A 1 87 ? 18.296 -9.295 -9.611 1.00 90.38 87 VAL A O 1
ATOM 663 N N . VAL A 1 88 ? 18.285 -9.011 -11.839 1.00 90.06 88 VAL A N 1
ATOM 664 C CA . VAL A 1 88 ? 18.420 -10.440 -12.173 1.00 90.06 88 VAL A CA 1
ATOM 665 C C . VAL A 1 88 ? 19.648 -11.060 -11.503 1.00 90.06 88 VAL A C 1
ATOM 667 O O . VAL A 1 88 ? 19.535 -12.123 -10.902 1.00 90.06 88 VAL A O 1
ATOM 670 N N . ALA A 1 89 ? 20.793 -10.372 -11.518 1.00 89.94 89 ALA A N 1
ATOM 671 C CA . ALA A 1 89 ? 22.012 -10.838 -10.856 1.00 89.94 89 ALA A CA 1
ATOM 672 C C . ALA A 1 89 ? 21.892 -10.925 -9.320 1.00 89.94 89 ALA A C 1
ATOM 674 O O . ALA A 1 89 ? 22.643 -11.665 -8.690 1.00 89.94 89 ALA A O 1
ATOM 675 N N . SER A 1 90 ? 20.967 -10.176 -8.711 1.00 87.25 90 SER A N 1
ATOM 676 C CA . SER A 1 90 ? 20.730 -10.188 -7.260 1.00 87.25 90 SER A CA 1
ATOM 677 C C . SER A 1 90 ? 19.754 -11.275 -6.794 1.00 87.25 90 SER A C 1
ATOM 679 O O . SER A 1 90 ? 19.655 -11.533 -5.594 1.00 87.25 90 SER A O 1
ATOM 681 N N . ILE A 1 91 ? 19.034 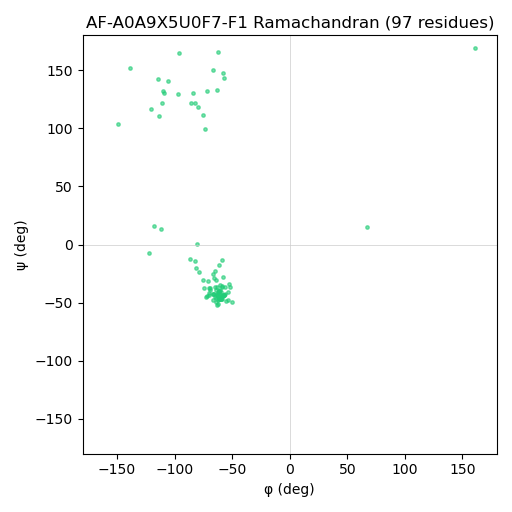-11.922 -7.717 1.00 88.00 91 ILE A N 1
ATOM 682 C CA . ILE A 1 91 ? 18.052 -12.955 -7.381 1.00 88.00 91 ILE A CA 1
ATOM 683 C C . ILE A 1 91 ? 18.785 -14.269 -7.104 1.00 88.00 91 ILE A C 1
ATOM 685 O O . ILE A 1 91 ? 19.422 -14.850 -7.981 1.00 88.00 91 ILE A O 1
ATOM 689 N N . THR A 1 92 ? 18.652 -14.776 -5.879 1.00 84.19 92 THR A N 1
ATOM 690 C CA . THR A 1 92 ? 19.069 -16.143 -5.545 1.00 84.19 92 THR A CA 1
ATOM 691 C C . THR A 1 92 ? 17.954 -17.101 -5.957 1.00 84.19 92 THR A C 1
ATOM 693 O O . THR A 1 92 ? 16.825 -16.960 -5.494 1.00 84.19 92 THR A O 1
ATOM 696 N N . SER A 1 93 ? 18.250 -18.065 -6.833 1.00 80.94 93 SER A N 1
ATOM 697 C CA . SER A 1 93 ? 17.289 -19.095 -7.246 1.00 80.94 93 SER A CA 1
ATOM 698 C C . SER A 1 93 ? 17.742 -20.476 -6.778 1.00 80.94 93 SER A C 1
ATOM 700 O O . SER A 1 93 ? 18.932 -20.787 -6.779 1.00 80.94 93 SER A O 1
ATOM 702 N N . VAL A 1 94 ? 16.782 -21.301 -6.361 1.00 81.44 94 VAL A N 1
ATOM 703 C CA . VAL A 1 94 ? 16.996 -22.707 -6.003 1.00 81.44 94 VAL A CA 1
ATOM 704 C C . VAL A 1 94 ? 16.113 -23.538 -6.924 1.00 81.44 94 VAL A C 1
ATOM 706 O O . VAL A 1 94 ? 14.892 -23.401 -6.895 1.00 81.44 94 VAL A O 1
ATOM 709 N N . SER A 1 95 ? 16.717 -24.380 -7.760 1.00 76.31 95 SER A N 1
ATOM 710 C CA . SER A 1 95 ? 15.990 -25.349 -8.577 1.00 76.31 95 SER A CA 1
ATOM 711 C C . SER A 1 95 ? 15.998 -26.709 -7.885 1.00 76.31 95 SER A C 1
ATOM 713 O O . SER A 1 95 ? 17.039 -27.210 -7.463 1.00 76.31 95 SER A O 1
ATOM 715 N N . VAL A 1 96 ? 14.818 -27.313 -7.755 1.00 79.75 96 VAL A N 1
ATOM 716 C CA . VAL A 1 96 ? 14.662 -28.659 -7.199 1.00 79.75 96 VAL A CA 1
ATOM 717 C C . VAL A 1 96 ? 14.225 -29.576 -8.331 1.00 79.75 96 VAL A C 1
ATOM 719 O O . VAL A 1 96 ? 13.198 -29.338 -8.962 1.00 79.75 96 VAL A O 1
ATOM 722 N N . SER A 1 97 ? 15.011 -30.618 -8.597 1.00 76.06 97 SER A N 1
ATOM 723 C CA . SER A 1 97 ? 14.626 -31.697 -9.508 1.00 76.06 97 SER A CA 1
ATOM 724 C C . SER A 1 97 ? 14.370 -32.958 -8.691 1.00 76.06 97 SER A C 1
ATOM 726 O O . SER A 1 97 ? 15.180 -33.321 -7.839 1.00 76.06 97 SER A O 1
ATOM 728 N N . TRP A 1 98 ? 13.226 -33.592 -8.926 1.00 65.50 98 TRP A N 1
ATOM 729 C CA . TRP A 1 98 ? 12.857 -34.867 -8.314 1.00 65.50 98 TRP A CA 1
ATOM 730 C C . TRP A 1 98 ? 12.988 -35.977 -9.361 1.00 65.50 98 TRP A C 1
ATOM 732 O O . TRP A 1 98 ? 12.695 -35.747 -10.536 1.00 65.50 98 TRP A O 1
ATOM 742 N N . ARG A 1 99 ? 13.478 -37.146 -8.935 1.00 63.94 99 ARG A N 1
ATOM 743 C CA . ARG A 1 99 ? 13.549 -38.378 -9.734 1.00 63.94 99 ARG A CA 1
ATOM 744 C C . ARG A 1 99 ? 12.392 -39.298 -9.391 1.00 63.94 99 ARG A C 1
ATOM 746 O O . ARG A 1 99 ? 12.046 -39.340 -8.190 1.00 63.94 99 ARG A O 1
#

Solvent-accessible surface area (backbone atoms only — not comparable to full-atom values): 6106 Å² total; per-residue (Å²): 131,88,81,80,79,50,70,64,64,42,64,79,39,45,65,54,54,50,44,36,74,77,30,69,66,50,46,53,35,23,66,68,67,76,42,90,62,70,43,71,67,55,44,54,49,41,53,57,45,30,80,75,32,68,72,51,39,52,53,52,52,52,50,53,49,51,53,52,53,58,52,59,79,48,68,86,67,75,79,53,68,71,57,53,52,54,53,60,72,67,59,86,82,84,87,87,83,84,133

Secondary structure (DSSP, 8-state):
---PPPHHHHHHTHHHHHHHHH-HHHHHHHHTTSS-S--HHHHHHHHHHHTT-HHHHHHHHHHHHHHHHHHHTTTT----HHHHHHHHHH---------